Protein AF-A0A0G1KN99-F1 (afdb_monomer)

Organism: NCBI:txid1618380

Structure (mmCIF, N/CA/C/O backbone):
data_AF-A0A0G1KN99-F1
#
_entry.id   AF-A0A0G1KN99-F1
#
loop_
_atom_site.group_PDB
_atom_site.id
_atom_site.type_symbol
_atom_site.label_atom_id
_atom_site.label_alt_id
_atom_site.label_comp_id
_atom_site.label_asym_id
_atom_site.label_entity_id
_atom_site.label_seq_id
_atom_site.pdbx_PDB_ins_code
_atom_site.Cartn_x
_atom_site.Cartn_y
_atom_site.Cartn_z
_atom_site.occupancy
_atom_site.B_iso_or_equiv
_atom_site.auth_seq_id
_atom_site.auth_comp_id
_atom_site.auth_asym_id
_atom_site.auth_atom_id
_atom_site.pdbx_PDB_model_num
ATOM 1 N N . MET A 1 1 ? -9.798 -20.423 29.838 1.00 46.47 1 MET A N 1
ATOM 2 C CA . MET A 1 1 ? -10.695 -19.982 28.744 1.00 46.47 1 MET A CA 1
ATOM 3 C C . MET A 1 1 ? -9.891 -19.906 27.457 1.00 46.47 1 MET A C 1
ATOM 5 O O . MET A 1 1 ? -9.032 -19.042 27.341 1.00 46.47 1 MET A O 1
ATOM 9 N N . THR A 1 2 ? -10.110 -20.829 26.524 1.00 50.66 2 THR A N 1
ATOM 10 C CA . THR A 1 2 ? -9.525 -20.774 25.178 1.00 50.66 2 THR A CA 1
ATOM 11 C C . THR A 1 2 ? -10.121 -19.580 24.43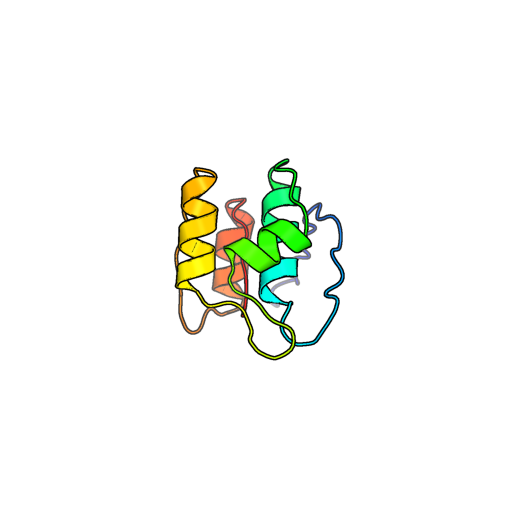2 1.00 50.66 2 THR A C 1
ATOM 13 O O . THR A 1 2 ? -11.340 -19.426 24.345 1.00 50.66 2 THR A O 1
ATOM 16 N N . LYS A 1 3 ? -9.262 -18.668 23.967 1.00 60.28 3 LYS A N 1
ATOM 17 C CA . LYS A 1 3 ? -9.670 -17.505 23.172 1.00 60.28 3 LYS A CA 1
ATOM 18 C C . LYS A 1 3 ? -10.313 -18.052 21.890 1.00 60.28 3 LYS A C 1
ATOM 20 O O . LYS A 1 3 ? -9.629 -18.714 21.123 1.00 60.28 3 LYS A O 1
ATOM 25 N N . LYS A 1 4 ? -11.620 -17.849 21.691 1.00 65.06 4 LYS A N 1
ATOM 26 C CA . LYS A 1 4 ? -12.278 -18.212 20.425 1.00 65.06 4 LYS A CA 1
ATOM 27 C C . LYS A 1 4 ? -11.648 -17.387 19.305 1.00 65.06 4 LYS A C 1
ATOM 29 O O . LYS A 1 4 ? -11.579 -16.162 19.438 1.00 65.06 4 LYS A O 1
ATOM 34 N N . ASP A 1 5 ? -11.224 -18.047 18.234 1.00 63.97 5 ASP A N 1
ATOM 35 C CA . ASP A 1 5 ? -10.709 -17.381 17.042 1.00 63.97 5 ASP A CA 1
ATOM 36 C C . ASP A 1 5 ? -11.772 -16.420 16.502 1.00 63.97 5 ASP A C 1
ATOM 38 O O . ASP A 1 5 ? -12.898 -16.810 16.180 1.00 63.97 5 ASP A O 1
ATOM 42 N N . LYS A 1 6 ? -11.443 -15.127 16.460 1.00 65.44 6 LYS A N 1
ATOM 43 C CA . LYS A 1 6 ? -12.314 -14.108 15.875 1.00 65.44 6 LYS A CA 1
ATOM 44 C C . LYS A 1 6 ? -11.969 -13.980 14.400 1.00 65.44 6 LYS A C 1
ATOM 46 O O . LYS A 1 6 ? -10.920 -13.450 14.050 1.00 65.44 6 LYS A O 1
ATOM 51 N N . ILE A 1 7 ? -12.872 -14.426 13.533 1.00 66.81 7 ILE A N 1
ATOM 52 C CA . ILE A 1 7 ? -12.747 -14.203 12.092 1.00 66.81 7 ILE A CA 1
ATOM 53 C C . ILE A 1 7 ? -13.159 -12.760 11.802 1.00 66.81 7 ILE A C 1
ATOM 55 O O . ILE A 1 7 ? -14.324 -12.392 11.953 1.00 66.81 7 ILE A O 1
ATOM 59 N N . LEU A 1 8 ? -12.198 -11.933 11.393 1.00 66.62 8 LEU A N 1
ATOM 60 C CA . LEU A 1 8 ? -12.465 -10.567 10.959 1.00 66.62 8 LEU A CA 1
ATOM 61 C C . LEU A 1 8 ? -12.668 -10.549 9.438 1.00 66.62 8 LEU A C 1
ATOM 63 O O . LEU A 1 8 ? -11.708 -10.620 8.672 1.00 66.62 8 LEU A O 1
ATOM 67 N N . LEU A 1 9 ? -13.920 -10.455 8.994 1.00 64.31 9 LEU A N 1
ATOM 68 C CA . LEU A 1 9 ? -14.239 -10.295 7.576 1.00 64.31 9 LEU A CA 1
ATOM 69 C C . LEU A 1 9 ? -14.087 -8.823 7.185 1.00 64.31 9 LEU A C 1
ATOM 71 O O . LEU A 1 9 ? -14.870 -7.973 7.603 1.00 64.31 9 LEU A O 1
ATOM 75 N N . LEU A 1 10 ? -13.073 -8.521 6.375 1.00 69.75 10 LEU A N 1
ATOM 76 C CA . LEU A 1 10 ? -12.901 -7.203 5.771 1.00 69.75 10 LEU A CA 1
ATOM 77 C C . LEU A 1 10 ? -13.384 -7.259 4.319 1.00 69.75 10 LEU A C 1
ATOM 79 O O . LEU A 1 10 ? -12.901 -8.108 3.567 1.00 69.75 10 LEU A O 1
ATOM 83 N N . PRO A 1 11 ? -14.295 -6.367 3.891 1.00 72.94 11 PRO A N 1
ATOM 84 C CA . PRO A 1 11 ? -14.736 -6.303 2.504 1.00 72.94 11 PRO A CA 1
ATOM 85 C C . PRO A 1 11 ? -13.602 -5.746 1.636 1.00 72.94 11 PRO A C 1
ATOM 87 O O . PRO A 1 11 ? -13.493 -4.543 1.399 1.00 72.94 11 PRO A O 1
ATOM 90 N N . VAL A 1 12 ? -12.717 -6.633 1.186 1.00 80.50 12 VAL A N 1
ATOM 91 C CA . VAL A 1 12 ? -11.586 -6.306 0.317 1.00 80.50 12 VAL A CA 1
ATOM 92 C C . VAL A 1 12 ? -11.794 -6.946 -1.048 1.00 80.50 12 VAL A C 1
ATOM 94 O O . VAL A 1 12 ? -12.161 -8.114 -1.152 1.00 80.50 12 VAL A O 1
ATOM 97 N N . LYS A 1 13 ? -11.554 -6.187 -2.119 1.00 82.94 13 LYS A N 1
ATOM 98 C CA . LYS A 1 13 ? -11.464 -6.778 -3.457 1.00 82.94 13 LYS A CA 1
ATOM 99 C C . LYS A 1 13 ? -10.086 -7.428 -3.593 1.00 82.94 13 LYS A C 1
ATOM 101 O O . LYS A 1 13 ? -9.097 -6.719 -3.394 1.00 82.94 13 LYS A O 1
ATOM 106 N N . PRO A 1 14 ? -9.997 -8.730 -3.908 1.00 84.06 14 PRO A N 1
ATOM 107 C CA . PRO A 1 14 ? -8.710 -9.392 -4.051 1.00 84.06 14 PRO A CA 1
ATOM 108 C C . PRO A 1 14 ? -7.922 -8.780 -5.214 1.00 84.06 14 PRO A C 1
ATOM 110 O O . PRO A 1 14 ? -8.468 -8.519 -6.287 1.00 84.06 14 PRO A O 1
ATOM 113 N N . VAL A 1 15 ? -6.627 -8.556 -4.993 1.00 90.38 15 VAL A N 1
ATOM 114 C CA . VAL A 1 15 ? -5.676 -8.098 -6.011 1.00 90.38 15 VAL A CA 1
ATOM 115 C C . VAL A 1 15 ? -4.587 -9.151 -6.142 1.00 90.38 15 VAL A C 1
ATOM 117 O O . VAL A 1 15 ? -3.930 -9.497 -5.162 1.00 90.38 15 VAL A O 1
ATOM 120 N N . VAL A 1 16 ? -4.384 -9.650 -7.359 1.00 91.00 16 VAL A N 1
ATOM 121 C CA . VAL A 1 16 ? -3.337 -10.630 -7.664 1.00 91.00 16 VAL A CA 1
ATOM 122 C C . VAL A 1 16 ? -2.071 -9.889 -8.094 1.00 91.00 16 VAL A C 1
ATOM 124 O O . VAL A 1 16 ? -2.109 -9.046 -8.993 1.00 91.00 16 VAL A O 1
ATOM 127 N N . GLN A 1 17 ? -0.943 -10.185 -7.445 1.00 91.38 17 GLN A N 1
ATOM 128 C CA . GLN A 1 17 ? 0.359 -9.665 -7.868 1.00 91.38 17 GLN A CA 1
ATOM 129 C C . GLN A 1 17 ? 0.817 -10.335 -9.169 1.00 91.38 17 GLN A C 1
ATOM 131 O O . GLN A 1 17 ? 0.580 -11.520 -9.383 1.00 91.38 17 GLN A O 1
ATOM 136 N N . VAL A 1 18 ? 1.510 -9.589 -10.029 1.00 91.31 18 VAL A N 1
ATOM 137 C CA . VAL A 1 18 ? 1.941 -10.095 -11.347 1.00 91.31 18 VAL A CA 1
ATOM 138 C C . VAL A 1 18 ? 3.274 -10.851 -11.280 1.00 91.31 18 VAL A C 1
ATOM 140 O O . VAL A 1 18 ? 3.548 -11.696 -12.123 1.00 91.31 18 VAL A O 1
ATOM 143 N N . ASN A 1 19 ? 4.129 -10.541 -10.303 1.00 92.31 19 ASN A N 1
ATOM 144 C CA . ASN A 1 19 ? 5.422 -11.198 -10.093 1.00 92.31 19 ASN A CA 1
ATOM 145 C C . ASN A 1 19 ? 5.846 -11.096 -8.618 1.00 92.31 19 ASN A C 1
ATOM 147 O O . ASN A 1 19 ? 5.184 -10.421 -7.828 1.00 92.31 19 ASN A O 1
ATOM 151 N N . GL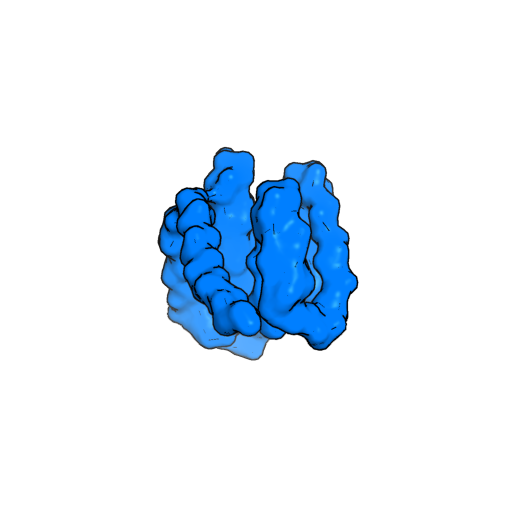Y A 1 20 ? 6.976 -11.721 -8.273 1.00 93.50 20 GLY A N 1
ATOM 152 C CA . GLY A 1 20 ? 7.501 -11.785 -6.903 1.00 93.50 20 GLY A CA 1
ATOM 153 C C . GLY A 1 20 ? 7.952 -10.455 -6.280 1.00 93.50 20 GLY A C 1
ATOM 154 O O . GLY A 1 20 ? 8.231 -10.423 -5.088 1.00 93.50 20 GLY A O 1
ATOM 155 N N . TYR A 1 21 ? 8.000 -9.356 -7.038 1.00 94.81 21 TYR A N 1
ATOM 156 C CA . TYR A 1 21 ? 8.423 -8.037 -6.548 1.00 94.81 21 TYR A CA 1
ATOM 157 C C . TYR A 1 21 ? 7.257 -7.048 -6.402 1.00 94.81 21 TYR A C 1
ATOM 159 O O . TYR A 1 21 ? 7.415 -5.983 -5.806 1.00 94.81 21 TYR A O 1
ATOM 167 N N . GLU A 1 22 ? 6.069 -7.385 -6.916 1.00 94.88 22 GLU A N 1
ATOM 168 C CA . GLU A 1 22 ? 4.893 -6.504 -6.921 1.00 94.88 22 GLU A CA 1
ATOM 169 C C . GLU A 1 22 ? 3.967 -6.691 -5.703 1.00 94.88 22 GLU A C 1
ATOM 171 O O . GLU A 1 22 ? 2.889 -6.095 -5.667 1.00 94.88 22 GLU A O 1
ATOM 176 N N . CYS A 1 23 ? 4.382 -7.432 -4.669 1.00 93.88 23 CYS A N 1
ATOM 177 C CA . CYS A 1 23 ? 3.591 -7.624 -3.445 1.00 93.88 23 CYS A CA 1
ATOM 178 C C . CYS A 1 23 ? 3.203 -6.289 -2.785 1.00 93.88 23 CYS A C 1
ATOM 180 O O . CYS A 1 23 ? 2.040 -6.070 -2.449 1.00 93.88 23 CYS A O 1
ATOM 182 N N . GLY A 1 24 ? 4.144 -5.341 -2.695 1.00 94.31 24 GLY A N 1
ATOM 183 C CA . GLY A 1 24 ? 3.888 -3.999 -2.167 1.00 94.31 24 GLY A CA 1
ATOM 184 C C . GLY A 1 24 ? 2.887 -3.203 -3.011 1.00 94.31 24 GLY A C 1
ATOM 185 O O . GLY A 1 24 ? 2.039 -2.502 -2.458 1.00 94.31 24 GLY A O 1
ATOM 186 N N . VAL A 1 25 ? 2.929 -3.359 -4.339 1.00 95.81 25 VAL A N 1
ATOM 187 C CA . VAL A 1 25 ? 1.974 -2.731 -5.268 1.00 95.81 25 VAL A CA 1
ATOM 188 C C . VAL A 1 25 ? 0.571 -3.296 -5.044 1.00 95.81 25 VAL A C 1
ATOM 190 O O . VAL A 1 25 ? -0.378 -2.525 -4.902 1.00 95.81 25 VAL A O 1
ATOM 193 N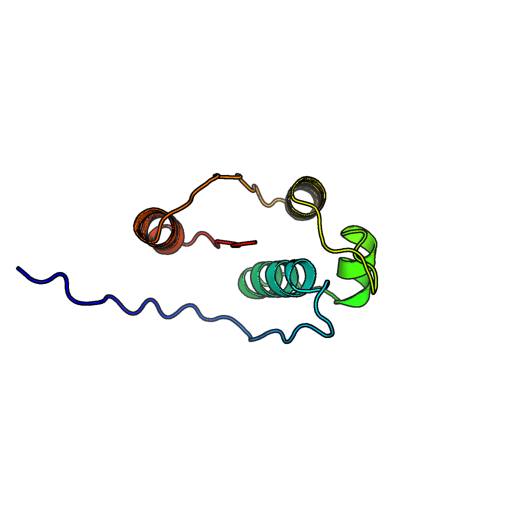 N . ALA A 1 26 ? 0.442 -4.623 -4.949 1.00 95.00 26 ALA A N 1
ATOM 194 C CA . ALA A 1 26 ? -0.833 -5.294 -4.704 1.00 95.00 26 ALA A CA 1
ATOM 195 C C . ALA A 1 26 ? -1.438 -4.912 -3.339 1.00 95.00 26 ALA A C 1
ATOM 197 O O . ALA A 1 26 ? -2.633 -4.608 -3.253 1.00 95.00 26 ALA A O 1
ATOM 198 N N . CYS A 1 27 ? -0.616 -4.837 -2.285 1.00 94.12 27 CYS A N 1
ATOM 199 C CA . CYS A 1 27 ? -1.054 -4.375 -0.967 1.00 94.12 27 CYS A CA 1
ATOM 200 C C . CYS A 1 27 ? -1.574 -2.933 -1.007 1.00 94.12 27 CYS A C 1
ATOM 202 O O . CYS A 1 27 ? -2.666 -2.657 -0.511 1.00 94.12 27 CYS A O 1
ATOM 204 N N . VAL A 1 28 ? -0.829 -2.012 -1.628 1.00 94.81 28 VAL A N 1
ATOM 205 C CA . VAL A 1 28 ? -1.257 -0.611 -1.769 1.00 94.81 28 VAL A CA 1
ATOM 206 C C . VAL A 1 28 ? -2.555 -0.514 -2.566 1.00 94.81 28 VAL A C 1
ATOM 208 O O . VAL A 1 28 ? -3.472 0.181 -2.137 1.00 94.81 28 VAL A O 1
ATOM 211 N N . GLN A 1 29 ? -2.664 -1.230 -3.685 1.00 95.31 29 GLN A N 1
ATOM 212 C CA . GLN A 1 29 ? -3.865 -1.227 -4.519 1.00 95.31 29 GLN A CA 1
ATOM 213 C C . GLN A 1 29 ? -5.097 -1.712 -3.742 1.00 95.31 29 GLN A C 1
ATOM 215 O O . GLN A 1 29 ? -6.160 -1.100 -3.829 1.00 95.31 29 GLN A O 1
ATOM 220 N N . THR A 1 30 ? -4.938 -2.758 -2.928 1.00 93.50 30 THR A N 1
ATOM 221 C CA . THR A 1 30 ? -6.000 -3.276 -2.053 1.00 93.50 30 THR A CA 1
ATOM 222 C C . THR A 1 30 ? -6.415 -2.233 -1.012 1.00 93.50 30 THR A C 1
ATOM 224 O O . THR A 1 30 ? -7.602 -1.955 -0.842 1.00 93.50 30 THR A O 1
ATOM 227 N N . ILE A 1 31 ? -5.449 -1.590 -0.347 1.00 92.56 31 ILE A N 1
ATOM 228 C CA . ILE A 1 31 ? -5.720 -0.566 0.675 1.00 92.56 31 ILE A CA 1
ATOM 229 C C . ILE A 1 31 ? -6.420 0.652 0.064 1.00 92.56 31 ILE A C 1
ATOM 231 O O . ILE A 1 31 ? -7.416 1.116 0.609 1.00 92.56 31 ILE A O 1
ATOM 235 N N . LEU A 1 32 ? -5.961 1.148 -1.084 1.00 92.75 32 LEU A N 1
ATOM 236 C CA . LEU A 1 32 ? -6.631 2.254 -1.771 1.00 92.75 32 LEU A CA 1
ATOM 237 C C . LEU A 1 32 ? -8.055 1.857 -2.191 1.00 92.75 32 LEU A C 1
ATOM 239 O O . LEU A 1 32 ? -9.001 2.598 -1.924 1.00 92.75 32 LEU A O 1
ATOM 243 N N . GLY A 1 33 ? -8.229 0.653 -2.744 1.00 91.81 33 GLY A N 1
ATOM 244 C CA . GLY A 1 33 ? -9.532 0.128 -3.151 1.00 91.81 33 GLY A CA 1
ATOM 245 C C . GLY A 1 33 ? -10.537 0.022 -2.001 1.00 91.81 33 GLY A C 1
ATOM 246 O O . GLY A 1 33 ? -11.687 0.423 -2.163 1.00 91.81 33 GLY A O 1
ATOM 247 N N . THR A 1 34 ? -10.106 -0.433 -0.819 1.00 89.56 34 THR A N 1
ATOM 248 C CA . THR A 1 34 ? -10.964 -0.492 0.388 1.00 89.56 34 THR A CA 1
ATOM 249 C C . THR A 1 34 ? -11.380 0.883 0.906 1.00 89.56 34 THR A C 1
ATOM 251 O O . THR A 1 34 ? -12.363 0.998 1.630 1.00 89.56 34 THR A O 1
ATOM 254 N N . ARG A 1 35 ? -10.665 1.942 0.512 1.00 88.19 35 ARG A N 1
ATOM 255 C CA . ARG A 1 35 ? -10.994 3.342 0.815 1.00 88.19 35 ARG A CA 1
ATOM 256 C C . ARG A 1 35 ? -11.739 4.045 -0.321 1.00 88.19 35 ARG A C 1
ATOM 258 O O . ARG A 1 35 ? -11.878 5.261 -0.282 1.00 88.19 35 ARG A O 1
ATOM 265 N N . GLY A 1 36 ? -12.185 3.310 -1.343 1.00 90.31 36 GLY A N 1
ATOM 266 C CA . GLY A 1 36 ? -12.868 3.875 -2.511 1.00 90.31 36 GLY A CA 1
ATOM 267 C C . GLY A 1 36 ? -11.948 4.641 -3.469 1.00 90.31 36 GLY A C 1
ATOM 268 O O . GLY A 1 36 ? -12.425 5.245 -4.429 1.00 90.31 36 GLY A O 1
ATOM 269 N N . LEU A 1 37 ? -10.629 4.605 -3.253 1.00 91.75 37 LEU A N 1
ATOM 270 C CA . LEU A 1 37 ? -9.652 5.278 -4.100 1.00 91.75 37 LEU A CA 1
ATOM 271 C C . LEU A 1 37 ? -9.281 4.375 -5.276 1.00 9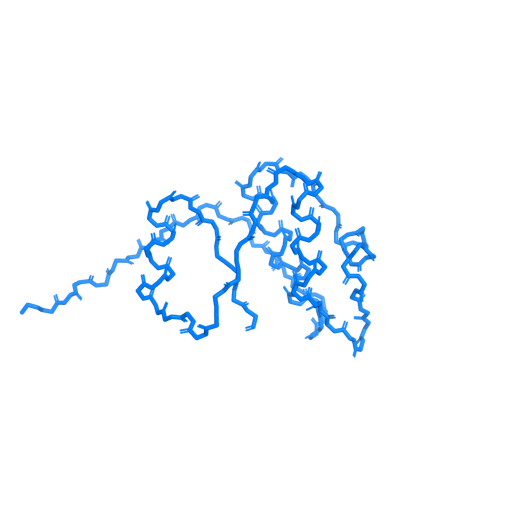1.75 37 LEU A C 1
ATOM 273 O O . LEU A 1 37 ? -8.623 3.340 -5.128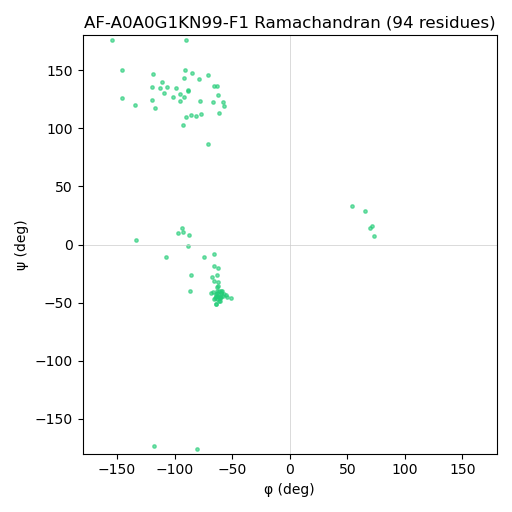 1.00 91.75 37 LEU A O 1
ATOM 277 N N . LYS A 1 38 ? -9.699 4.785 -6.475 1.00 90.31 38 LYS A N 1
ATOM 278 C CA . LYS A 1 38 ? -9.324 4.105 -7.716 1.00 90.31 38 LYS A CA 1
ATOM 279 C C . LYS A 1 38 ? -7.820 4.241 -7.938 1.00 90.31 38 LYS A C 1
ATOM 281 O O . LYS A 1 38 ? -7.245 5.313 -7.778 1.00 90.31 38 LYS A O 1
ATOM 286 N N . SER A 1 39 ? -7.187 3.147 -8.335 1.00 92.19 39 SER A N 1
ATOM 287 C CA . SER A 1 39 ? -5.764 3.121 -8.653 1.00 92.19 39 SER A CA 1
ATOM 288 C C . SER A 1 39 ? -5.486 2.143 -9.790 1.00 92.19 39 SER A C 1
ATOM 290 O O . SER A 1 39 ? -6.207 1.164 -9.982 1.00 92.19 39 SER A O 1
ATOM 292 N N . ASN A 1 40 ? -4.447 2.437 -10.572 1.00 93.81 40 ASN A N 1
ATOM 293 C CA . ASN A 1 40 ? -3.976 1.597 -11.668 1.00 93.81 40 ASN A CA 1
ATOM 294 C C . ASN A 1 40 ? -2.636 0.968 -11.271 1.00 93.81 40 ASN A C 1
ATOM 296 O O . ASN A 1 40 ? -1.718 1.681 -10.866 1.00 93.81 40 ASN A O 1
ATOM 300 N N . ARG A 1 41 ? -2.506 -0.354 -11.433 1.00 94.38 41 ARG A N 1
ATOM 301 C CA . ARG A 1 41 ? -1.288 -1.111 -11.110 1.00 94.38 41 ARG A CA 1
ATOM 302 C C . ARG A 1 41 ? -0.023 -0.519 -11.739 1.00 94.38 41 ARG A C 1
ATOM 304 O O . ARG A 1 41 ? 0.978 -0.387 -11.046 1.00 94.38 41 ARG A O 1
ATOM 311 N N . LEU A 1 42 ? -0.043 -0.160 -13.025 1.00 95.12 42 LEU A N 1
ATOM 312 C CA . LEU A 1 42 ? 1.129 0.386 -13.725 1.00 95.12 42 LEU A CA 1
ATOM 313 C C . LEU A 1 42 ? 1.530 1.756 -13.171 1.00 95.12 42 LEU A C 1
ATOM 315 O O . LEU A 1 42 ? 2.716 2.014 -12.961 1.00 95.12 42 LEU A O 1
ATOM 319 N N . SER A 1 43 ? 0.548 2.607 -12.870 1.00 95.50 43 SER A N 1
ATOM 320 C CA . SER A 1 43 ? 0.785 3.905 -12.235 1.00 95.50 43 SER A CA 1
ATOM 321 C C . SER A 1 43 ? 1.353 3.736 -10.826 1.00 95.50 43 SER A C 1
ATOM 323 O O . SER A 1 43 ? 2.354 4.364 -10.494 1.00 95.50 43 SER A O 1
ATOM 325 N N . LEU A 1 44 ? 0.774 2.838 -10.021 1.00 96.19 44 LEU A N 1
ATOM 326 C CA . LEU A 1 44 ? 1.273 2.518 -8.682 1.00 96.19 44 LEU A CA 1
ATOM 327 C C . LEU A 1 44 ? 2.697 1.971 -8.733 1.00 96.19 44 LEU A C 1
ATOM 329 O O . LEU A 1 44 ? 3.552 2.437 -7.990 1.00 96.19 44 LEU A O 1
ATOM 333 N N . LYS A 1 45 ? 2.969 1.035 -9.643 1.00 96.19 45 LYS A N 1
ATOM 334 C CA . LYS A 1 45 ? 4.299 0.467 -9.867 1.00 96.19 45 LYS A CA 1
ATOM 335 C C . LYS A 1 45 ? 5.336 1.557 -10.150 1.00 96.19 45 LYS A C 1
ATOM 337 O O . LYS A 1 45 ? 6.405 1.540 -9.541 1.00 96.19 45 LYS A O 1
ATOM 342 N N . LYS A 1 46 ? 4.998 2.527 -11.011 1.00 96.25 46 LYS A N 1
ATOM 343 C CA . LYS A 1 46 ? 5.852 3.685 -11.312 1.00 96.25 46 LYS A CA 1
ATOM 344 C C . LYS A 1 46 ? 6.066 4.562 -10.074 1.00 96.25 46 LYS A C 1
ATOM 346 O O . LYS A 1 46 ? 7.210 4.814 -9.717 1.00 96.25 46 LYS A O 1
ATOM 351 N N . SER A 1 47 ? 5.001 4.957 -9.375 1.00 95.94 47 SER A N 1
ATOM 352 C CA . SER A 1 47 ? 5.088 5.800 -8.169 1.00 95.94 47 SER A CA 1
ATOM 353 C C . SER A 1 47 ? 5.851 5.138 -7.016 1.00 95.94 47 SER A C 1
ATOM 355 O O . SER A 1 47 ? 6.531 5.806 -6.239 1.00 95.94 47 SER A O 1
ATOM 357 N N . LEU A 1 48 ? 5.761 3.813 -6.912 1.00 96.25 48 LEU A N 1
ATOM 358 C CA . LEU A 1 48 ? 6.424 3.000 -5.895 1.00 96.25 48 LEU A CA 1
ATOM 359 C C . LEU A 1 48 ? 7.837 2.556 -6.296 1.00 96.25 48 LEU A C 1
ATOM 361 O O . LEU A 1 48 ? 8.498 1.890 -5.500 1.00 96.25 48 LEU A O 1
ATOM 365 N N . HIS A 1 49 ? 8.298 2.917 -7.500 1.00 96.31 49 HIS A N 1
ATOM 366 C CA . HIS A 1 49 ? 9.605 2.542 -8.055 1.00 96.31 49 HIS A CA 1
ATOM 367 C C . HIS A 1 49 ? 9.841 1.021 -8.042 1.00 96.31 49 HIS A C 1
ATOM 369 O O . HIS A 1 49 ? 10.955 0.543 -7.846 1.00 96.31 49 HIS A O 1
ATOM 375 N N . THR A 1 50 ? 8.772 0.247 -8.225 1.00 95.88 50 THR A N 1
ATOM 376 C CA . THR A 1 50 ? 8.836 -1.218 -8.234 1.00 95.88 50 THR A CA 1
ATOM 377 C C . THR A 1 50 ? 9.132 -1.702 -9.649 1.00 95.88 50 THR A C 1
ATOM 379 O O . THR A 1 50 ? 8.503 -1.260 -10.613 1.00 95.88 50 THR A O 1
ATOM 382 N N . THR A 1 51 ? 10.085 -2.615 -9.803 1.00 94.62 51 THR A N 1
ATOM 383 C CA . THR A 1 51 ? 10.516 -3.132 -11.111 1.00 94.62 51 THR A CA 1
ATOM 384 C C . THR A 1 51 ? 10.259 -4.637 -11.209 1.00 94.62 51 THR A C 1
ATOM 386 O O . THR A 1 51 ? 9.585 -5.218 -10.365 1.00 94.62 51 THR A O 1
ATOM 389 N N . LYS A 1 52 ? 10.725 -5.281 -12.287 1.00 92.81 52 LYS A N 1
ATOM 390 C CA . LYS A 1 52 ? 10.644 -6.745 -12.437 1.00 92.81 52 LYS A CA 1
ATOM 391 C C . LYS A 1 52 ? 11.651 -7.499 -11.555 1.00 92.81 52 LYS A C 1
ATOM 393 O O . LYS A 1 52 ? 11.556 -8.715 -11.479 1.00 92.81 52 LYS A O 1
ATOM 398 N N . SER A 1 53 ? 12.601 -6.793 -10.945 1.00 94.81 53 SER A N 1
ATOM 399 C CA . SER A 1 53 ? 13.701 -7.353 -10.149 1.00 94.81 53 SER A CA 1
ATOM 400 C C . SER A 1 53 ? 13.905 -6.631 -8.811 1.00 94.81 53 SER A C 1
ATOM 402 O O . SER A 1 53 ? 14.853 -6.925 -8.089 1.00 94.81 53 SER A O 1
ATOM 404 N N . TYR A 1 54 ? 13.042 -5.666 -8.476 1.00 94.81 54 TYR A N 1
ATOM 405 C CA . TYR A 1 54 ? 13.174 -4.840 -7.280 1.00 94.81 54 TYR A CA 1
ATOM 406 C C . TYR A 1 54 ? 11.810 -4.483 -6.691 1.00 94.81 54 TYR A C 1
ATOM 408 O O . TYR A 1 54 ? 10.941 -3.952 -7.389 1.00 94.81 54 TYR A O 1
ATOM 416 N N . GLY A 1 55 ? 11.637 -4.789 -5.404 1.00 94.00 55 GLY A N 1
ATOM 417 C CA . GLY A 1 55 ? 10.390 -4.595 -4.671 1.00 94.00 55 GLY A CA 1
ATOM 418 C C . GLY A 1 55 ? 10.165 -3.163 -4.185 1.00 94.00 55 GLY A C 1
ATOM 419 O O . GLY A 1 55 ? 10.934 -2.241 -4.449 1.00 94.00 55 GLY A O 1
ATOM 420 N N . THR A 1 56 ? 9.081 -2.969 -3.437 1.00 93.44 56 THR A N 1
ATOM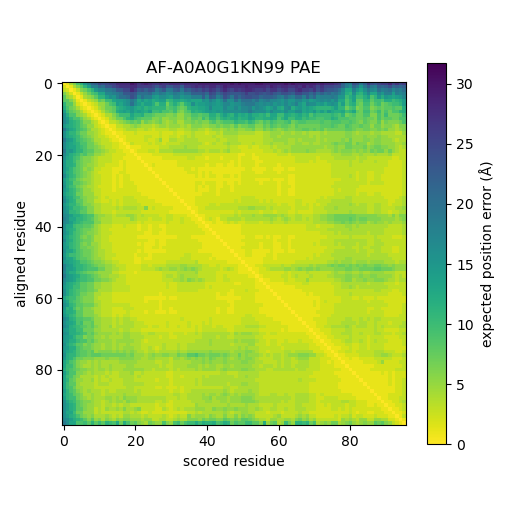 421 C CA . THR A 1 56 ? 8.703 -1.651 -2.917 1.00 93.44 56 THR A CA 1
ATOM 422 C C . THR A 1 56 ? 9.347 -1.332 -1.559 1.00 93.44 56 THR A C 1
ATOM 424 O O . THR A 1 56 ? 9.249 -2.103 -0.601 1.00 93.44 56 THR A O 1
ATOM 427 N N . LEU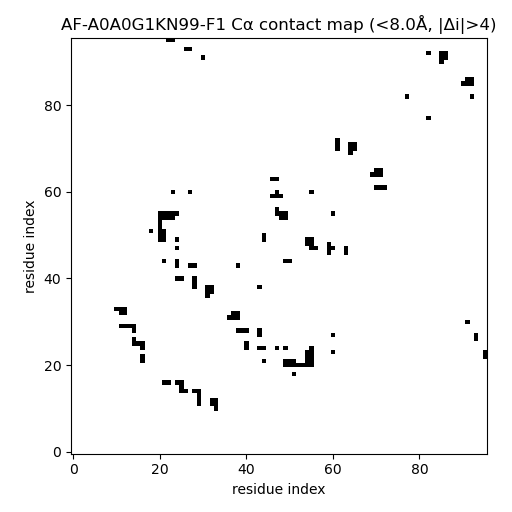 A 1 57 ? 9.906 -0.124 -1.427 1.00 93.94 57 LEU A N 1
ATOM 428 C CA . LEU A 1 57 ? 10.442 0.397 -0.163 1.00 93.94 57 LEU A CA 1
ATOM 429 C C . LEU A 1 57 ? 9.374 1.060 0.724 1.00 93.94 57 LEU A C 1
ATOM 431 O O . LEU A 1 57 ? 8.463 1.734 0.238 1.00 93.94 57 LEU A O 1
ATOM 435 N N . SER A 1 58 ? 9.544 0.964 2.050 1.00 93.12 58 SER A N 1
ATOM 436 C CA . SER A 1 58 ? 8.570 1.461 3.039 1.00 93.12 58 SER A CA 1
ATOM 437 C C . SER A 1 58 ? 8.277 2.946 2.889 1.00 93.12 58 SER A C 1
ATOM 439 O O . SER A 1 58 ? 7.127 3.377 2.944 1.00 93.12 58 SER A O 1
ATOM 441 N N . HIS A 1 59 ? 9.321 3.751 2.691 1.00 94.12 59 HIS A N 1
ATOM 442 C CA . HIS A 1 59 ? 9.183 5.198 2.577 1.00 94.12 59 HIS A CA 1
ATOM 443 C C . HIS A 1 59 ? 8.393 5.608 1.324 1.00 94.12 59 HIS A C 1
ATOM 445 O O . HIS A 1 59 ? 7.652 6.585 1.378 1.00 94.12 59 HIS A O 1
ATOM 451 N N . ARG A 1 60 ? 8.471 4.841 0.225 1.00 95.75 60 ARG A N 1
ATOM 452 C CA . ARG A 1 60 ? 7.696 5.104 -1.000 1.00 95.75 60 ARG A CA 1
ATOM 453 C C . ARG A 1 60 ? 6.207 4.874 -0.779 1.00 95.75 60 ARG A C 1
ATOM 455 O O . ARG A 1 60 ? 5.405 5.710 -1.179 1.00 95.75 60 ARG A O 1
ATOM 462 N N . ILE A 1 61 ? 5.851 3.806 -0.065 1.00 95.69 61 ILE A N 1
ATOM 463 C CA . ILE A 1 61 ? 4.461 3.527 0.329 1.00 95.69 61 ILE A CA 1
ATOM 464 C C . ILE A 1 61 ? 3.923 4.652 1.220 1.00 95.69 61 ILE A C 1
ATOM 466 O O . ILE A 1 61 ? 2.849 5.188 0.957 1.00 95.69 61 ILE A O 1
ATOM 470 N N . LYS A 1 62 ? 4.688 5.055 2.245 1.00 95.31 62 LYS A N 1
ATOM 471 C CA . LYS A 1 62 ? 4.299 6.145 3.156 1.00 95.31 62 LYS A CA 1
ATOM 472 C C . LYS A 1 62 ? 4.086 7.465 2.409 1.00 95.31 62 LYS A C 1
ATOM 474 O O . LYS A 1 62 ? 3.079 8.132 2.636 1.00 95.31 62 LYS A O 1
ATOM 479 N N . ASN A 1 63 ? 4.995 7.816 1.501 1.00 95.56 63 ASN A N 1
ATOM 480 C CA . ASN A 1 63 ? 4.882 9.030 0.694 1.00 95.56 63 ASN A CA 1
ATOM 481 C C . ASN A 1 63 ? 3.662 8.981 -0.229 1.00 95.56 63 ASN A C 1
ATOM 483 O O . ASN A 1 63 ? 2.914 9.951 -0.289 1.00 95.56 63 ASN A O 1
ATOM 487 N N . LEU A 1 64 ? 3.420 7.846 -0.889 1.00 95.75 64 LEU A N 1
ATOM 488 C CA . LEU A 1 64 ? 2.247 7.671 -1.740 1.00 95.75 64 LEU A CA 1
ATOM 489 C C . LEU A 1 64 ? 0.945 7.824 -0.945 1.00 95.75 64 LEU A C 1
ATOM 491 O O . LEU A 1 64 ? 0.050 8.546 -1.368 1.00 95.75 64 LEU A O 1
ATOM 495 N N . PHE A 1 65 ? 0.842 7.205 0.231 1.00 95.50 65 PHE A N 1
ATOM 496 C CA . PHE A 1 65 ? -0.330 7.374 1.090 1.00 95.50 65 PHE A CA 1
ATOM 497 C C . PHE A 1 65 ? -0.526 8.825 1.531 1.00 95.50 65 PHE A C 1
ATOM 499 O O . PHE A 1 65 ? -1.654 9.315 1.481 1.00 95.50 65 PHE A O 1
ATOM 506 N N . LYS A 1 66 ? 0.555 9.545 1.855 1.00 95.31 66 LYS A N 1
ATOM 507 C CA . LYS A 1 66 ? 0.488 10.974 2.187 1.00 95.31 66 LYS A CA 1
ATOM 508 C C . LYS A 1 66 ? -0.110 11.805 1.043 1.00 95.31 66 LYS A C 1
ATOM 510 O O . LYS A 1 66 ? -0.920 12.684 1.318 1.00 95.31 66 LYS A O 1
ATOM 515 N N . LEU A 1 67 ? 0.228 11.501 -0.215 1.00 93.69 67 LEU A N 1
ATOM 516 C CA . LEU A 1 67 ? -0.353 12.171 -1.393 1.00 93.69 67 LEU A CA 1
ATOM 517 C C . LEU A 1 67 ? -1.866 11.940 -1.528 1.00 93.69 67 LEU A C 1
ATOM 519 O O . LEU A 1 67 ? -2.565 12.778 -2.084 1.00 93.69 67 LEU A O 1
ATOM 523 N N . HIS A 1 68 ? -2.378 10.837 -0.984 1.00 92.56 68 HIS A N 1
ATOM 524 C CA . HIS A 1 68 ? -3.808 10.527 -0.928 1.00 92.56 68 HIS A CA 1
ATOM 525 C C . HIS A 1 68 ? -4.479 10.977 0.384 1.00 92.56 68 HIS A C 1
ATOM 527 O O . HIS A 1 68 ? -5.578 10.525 0.696 1.00 92.56 68 HIS A O 1
ATOM 533 N N . GLY A 1 69 ? -3.822 11.823 1.187 1.00 94.12 69 GLY A N 1
ATOM 534 C CA . GLY A 1 69 ? -4.353 12.280 2.477 1.00 94.12 69 GLY A CA 1
ATOM 535 C C . GLY A 1 69 ? -4.393 11.192 3.558 1.00 94.12 69 GLY A C 1
ATOM 536 O O . GLY A 1 69 ? -5.040 11.358 4.589 1.00 94.12 69 GLY A O 1
ATOM 537 N N . LEU A 1 70 ? -3.702 1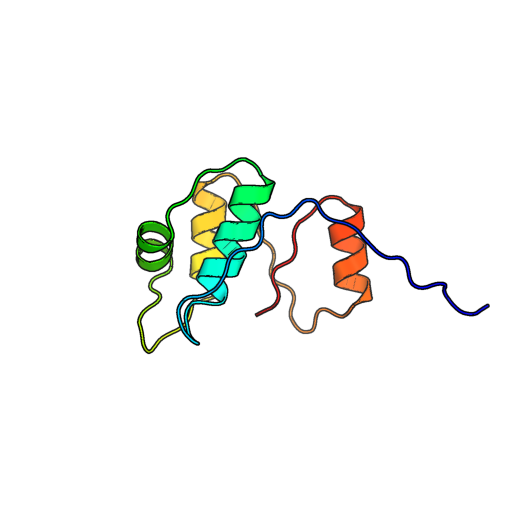0.069 3.347 1.00 93.00 70 LEU A N 1
ATOM 538 C CA . LEU A 1 70 ? -3.659 8.946 4.277 1.00 93.00 70 LEU A CA 1
ATOM 539 C C . LEU A 1 70 ? -2.388 9.001 5.130 1.00 93.00 70 LEU A C 1
ATOM 541 O O . LEU A 1 70 ? -1.275 9.183 4.635 1.00 93.00 70 LEU A O 1
ATOM 545 N N . LYS A 1 71 ? -2.543 8.777 6.437 1.00 93.50 71 LYS A N 1
ATOM 546 C CA . LYS A 1 71 ? -1.420 8.676 7.374 1.00 93.50 71 LYS A CA 1
ATOM 547 C C . LYS A 1 71 ? -1.034 7.215 7.576 1.00 93.50 71 LYS A C 1
ATOM 549 O O . LYS A 1 71 ? -1.850 6.417 8.028 1.00 93.50 71 LYS A O 1
ATOM 554 N N . ALA A 1 72 ? 0.225 6.888 7.305 1.00 93.19 72 ALA A N 1
ATOM 555 C CA . ALA A 1 72 ? 0.794 5.568 7.553 1.00 93.19 72 ALA A CA 1
ATOM 556 C C . ALA A 1 72 ? 1.828 5.618 8.685 1.00 93.19 72 ALA A C 1
ATOM 558 O O . ALA A 1 72 ? 2.619 6.559 8.776 1.00 93.19 72 ALA A O 1
ATOM 559 N N . LYS A 1 73 ? 1.822 4.593 9.542 1.00 92.19 73 LYS A N 1
ATOM 560 C CA . LYS A 1 73 ? 2.826 4.362 10.588 1.00 92.19 73 LYS A CA 1
ATOM 561 C C . LYS A 1 73 ? 3.513 3.027 10.322 1.00 92.19 73 LYS A C 1
ATOM 563 O O . LYS A 1 73 ? 2.887 2.107 9.809 1.00 92.19 73 LYS A O 1
ATOM 568 N N . GLU A 1 74 ? 4.791 2.941 10.660 1.00 92.31 74 GLU A N 1
ATOM 569 C CA . GLU A 1 74 ? 5.585 1.719 10.527 1.00 92.31 74 GLU A CA 1
ATOM 570 C C . GLU A 1 74 ? 5.826 1.136 11.920 1.00 92.31 74 GLU A C 1
ATOM 572 O O . GLU A 1 74 ? 6.111 1.882 12.858 1.00 92.31 74 GLU A O 1
ATOM 577 N N . LYS A 1 75 ? 5.670 -0.183 12.055 1.00 92.50 75 LYS A N 1
ATOM 578 C CA . LYS A 1 75 ? 5.949 -0.930 13.283 1.00 92.50 75 LYS A CA 1
ATOM 579 C C . LYS A 1 75 ? 6.743 -2.178 12.916 1.00 92.50 75 LYS A C 1
ATOM 581 O O . LYS A 1 75 ? 6.261 -3.006 12.147 1.00 92.50 75 LYS A O 1
ATOM 586 N N . PHE A 1 76 ? 7.946 -2.301 13.464 1.00 91.94 76 PHE A N 1
ATOM 587 C CA . PHE A 1 76 ? 8.771 -3.497 13.315 1.00 91.94 76 PHE A CA 1
ATOM 588 C C . PHE A 1 76 ? 8.285 -4.595 14.264 1.00 91.94 76 PHE A C 1
ATOM 590 O O . PHE A 1 76 ? 7.860 -4.299 15.380 1.00 91.94 76 PHE A O 1
ATOM 597 N N . GLY A 1 77 ? 8.320 -5.852 13.810 1.00 91.12 77 GLY A N 1
ATOM 598 C CA . GLY A 1 77 ? 7.941 -7.006 14.634 1.00 91.12 77 GLY A CA 1
ATOM 599 C C . GLY A 1 77 ? 6.465 -7.043 15.045 1.00 91.12 77 GLY A C 1
ATOM 600 O O . GLY A 1 77 ? 6.152 -7.561 16.112 1.00 91.12 77 GLY A O 1
ATOM 601 N N . ALA A 1 78 ? 5.560 -6.477 14.237 1.00 89.81 78 ALA A N 1
ATOM 602 C CA . ALA A 1 78 ? 4.129 -6.494 14.535 1.00 89.81 78 ALA A CA 1
ATOM 603 C C . ALA A 1 78 ? 3.612 -7.937 14.678 1.00 89.81 78 ALA A C 1
ATOM 605 O O . ALA A 1 78 ? 3.738 -8.749 13.755 1.00 89.81 78 ALA A O 1
ATOM 606 N N . ASN A 1 79 ? 3.029 -8.243 15.837 1.00 93.06 79 ASN A N 1
ATOM 607 C CA . ASN A 1 79 ? 2.439 -9.550 16.118 1.00 93.06 79 ASN A CA 1
ATOM 608 C C . ASN A 1 79 ? 0.953 -9.586 15.717 1.00 93.06 79 ASN A C 1
ATOM 610 O O . ASN A 1 79 ? 0.381 -8.580 15.296 1.00 93.06 79 ASN A O 1
ATOM 614 N N . LEU A 1 80 ? 0.307 -10.748 15.839 1.00 88.94 80 LEU A N 1
ATOM 615 C CA . LEU A 1 80 ? -1.107 -10.889 15.478 1.00 88.94 80 LEU A CA 1
ATOM 616 C C . LEU A 1 80 ? -2.018 -9.948 16.287 1.00 88.94 80 LEU A C 1
ATOM 618 O O . LEU A 1 80 ? -2.905 -9.320 15.715 1.00 88.94 80 LEU A O 1
ATOM 622 N N . GLY A 1 81 ? -1.752 -9.784 17.586 1.00 90.19 81 GLY A N 1
ATOM 623 C CA . GLY A 1 81 ? -2.522 -8.889 18.453 1.00 90.19 81 GLY A CA 1
ATOM 624 C C . GLY A 1 81 ? -2.441 -7.422 18.024 1.00 90.19 81 GLY A C 1
ATOM 625 O O . GLY A 1 81 ? -3.439 -6.708 18.090 1.00 90.19 81 GLY A O 1
ATOM 626 N N . ASP A 1 82 ? -1.291 -6.977 17.513 1.00 91.31 82 ASP A N 1
ATOM 627 C CA . ASP A 1 82 ? -1.133 -5.636 16.941 1.00 91.31 82 ASP A CA 1
ATOM 628 C C . ASP A 1 82 ? -1.998 -5.438 15.696 1.00 91.31 82 ASP A C 1
ATOM 630 O O . ASP A 1 82 ? -2.624 -4.390 15.523 1.00 91.31 82 ASP A O 1
ATOM 634 N N . ILE A 1 83 ? -2.031 -6.451 14.826 1.00 89.56 83 ILE A N 1
ATOM 635 C CA . ILE A 1 83 ? -2.816 -6.426 13.593 1.00 89.56 83 ILE A CA 1
ATOM 636 C C . ILE A 1 83 ? -4.303 -6.354 13.952 1.00 89.56 83 ILE A C 1
ATOM 638 O O . ILE A 1 83 ? -4.996 -5.446 13.496 1.00 89.56 83 ILE A O 1
ATOM 642 N N . GLU A 1 84 ? -4.783 -7.236 14.829 1.00 89.31 84 GLU A N 1
ATOM 643 C CA . GLU A 1 84 ? -6.169 -7.239 15.314 1.00 89.31 84 GLU A CA 1
ATOM 644 C C . GLU A 1 84 ? -6.562 -5.905 15.969 1.00 89.31 84 GLU A C 1
ATOM 646 O O . GLU A 1 84 ? -7.647 -5.372 15.718 1.00 89.31 84 GLU A O 1
ATOM 651 N N . ALA A 1 85 ? -5.671 -5.324 16.778 1.00 90.19 85 ALA A N 1
ATOM 652 C CA . ALA A 1 85 ? -5.907 -4.056 17.464 1.00 90.19 85 ALA A CA 1
ATOM 653 C C . ALA A 1 85 ? -5.994 -2.850 16.515 1.00 90.19 85 ALA A C 1
ATOM 655 O O . ALA A 1 85 ? -6.626 -1.851 16.859 1.00 90.19 85 ALA A O 1
ATOM 656 N N . GLU A 1 86 ? -5.343 -2.885 15.352 1.00 91.00 86 GLU A N 1
ATOM 657 C CA . GLU A 1 86 ? -5.474 -1.825 14.347 1.00 91.00 86 GLU A CA 1
ATOM 658 C C . GLU A 1 86 ? -6.671 -2.070 13.424 1.00 91.00 86 GLU A C 1
ATOM 660 O O . GLU A 1 86 ? -7.423 -1.134 13.140 1.00 91.00 86 GLU A O 1
ATOM 665 N N . LEU A 1 87 ? -6.914 -3.321 13.028 1.00 88.38 87 LEU A N 1
ATOM 666 C CA . LEU A 1 87 ? -8.073 -3.675 12.212 1.00 88.38 87 LEU A CA 1
ATOM 667 C C . LEU A 1 87 ? -9.400 -3.404 12.944 1.00 88.38 87 LEU A C 1
ATOM 669 O O . LEU A 1 87 ? -10.323 -2.859 12.345 1.00 88.38 87 LEU A O 1
ATOM 673 N N . SER A 1 88 ? -9.484 -3.691 14.249 1.00 86.75 88 SER A N 1
ATOM 674 C CA . SER A 1 88 ? -10.660 -3.377 15.088 1.00 86.75 88 SER A CA 1
ATOM 675 C C . SER A 1 88 ? -10.957 -1.877 15.204 1.00 86.75 88 SER A C 1
ATOM 677 O O . SER A 1 88 ? -12.093 -1.497 15.473 1.00 86.75 88 SER A O 1
ATOM 679 N N . LYS A 1 89 ? -9.971 -1.011 14.934 1.00 88.56 89 LYS A N 1
ATOM 680 C CA . LYS A 1 89 ? -10.145 0.449 14.829 1.00 88.56 89 LYS A CA 1
ATOM 681 C C . LYS A 1 89 ? -10.540 0.902 13.415 1.00 88.56 89 LYS A C 1
ATOM 683 O O . LYS A 1 89 ? -10.477 2.095 13.121 1.00 88.56 89 LYS A O 1
ATOM 688 N N . GLY A 1 90 ? -10.846 -0.026 12.505 1.00 86.12 90 GLY A N 1
ATOM 689 C CA . GLY A 1 90 ? -11.135 0.258 11.094 1.00 86.12 90 GLY A CA 1
ATOM 690 C C . GLY A 1 90 ? -9.908 0.685 10.276 1.00 86.12 90 GLY A C 1
ATOM 691 O O . GLY A 1 90 ? -10.038 1.267 9.193 1.00 86.12 90 GLY A O 1
ATOM 692 N N . ARG A 1 91 ? -8.690 0.449 10.780 1.00 88.94 91 ARG A N 1
ATOM 693 C CA . ARG A 1 91 ? -7.451 0.783 10.064 1.00 88.94 91 ARG A CA 1
ATOM 694 C C . ARG A 1 91 ? -6.995 -0.401 9.227 1.00 88.94 91 ARG A C 1
ATOM 696 O O . ARG A 1 91 ? -7.232 -1.546 9.578 1.00 88.94 91 ARG A O 1
ATOM 703 N N . SER A 1 92 ? -6.327 -0.118 8.116 1.00 89.56 92 SER A N 1
ATOM 704 C CA . SER A 1 92 ? -5.752 -1.149 7.251 1.00 89.56 92 SER A CA 1
ATOM 705 C C . SER A 1 92 ? -4.307 -1.423 7.654 1.00 89.56 92 SER A C 1
ATOM 707 O O . SER A 1 92 ? -3.575 -0.495 8.004 1.00 89.56 92 SER A O 1
ATOM 709 N N . VAL A 1 93 ? -3.886 -2.684 7.565 1.00 89.56 93 VAL A N 1
ATOM 710 C CA . VAL A 1 93 ? -2.522 -3.113 7.892 1.00 89.56 93 VAL A CA 1
ATOM 711 C C . VAL A 1 93 ? -1.876 -3.737 6.658 1.00 89.56 93 VAL A C 1
ATOM 713 O O . VAL A 1 93 ? -2.498 -4.527 5.955 1.00 89.56 93 VAL A O 1
ATOM 716 N N . CYS A 1 94 ? -0.620 -3.374 6.393 1.00 86.38 94 CYS A N 1
ATOM 717 C CA . CYS A 1 94 ? 0.207 -3.958 5.341 1.00 86.38 94 CYS A CA 1
ATOM 718 C C . CYS A 1 94 ? 1.403 -4.647 5.997 1.00 86.38 94 CYS A C 1
ATOM 720 O O . CYS A 1 94 ? 2.225 -3.970 6.617 1.00 86.38 94 CYS A O 1
ATOM 722 N N . LYS A 1 95 ? 1.519 -5.968 5.838 1.00 83.81 95 LYS A N 1
ATOM 723 C CA . LYS A 1 95 ? 2.712 -6.729 6.226 1.00 83.81 95 LYS A CA 1
ATOM 724 C C . LYS A 1 95 ? 3.599 -6.888 4.991 1.00 83.81 95 LYS A C 1
ATOM 726 O O . LYS A 1 95 ? 3.089 -7.240 3.931 1.00 83.81 95 LYS A O 1
ATOM 731 N N . ARG A 1 96 ? 4.882 -6.562 5.118 1.00 69.75 96 ARG A N 1
ATOM 732 C CA . ARG A 1 96 ? 5.903 -6.784 4.088 1.00 69.75 96 ARG A CA 1
ATOM 733 C C . ARG A 1 96 ? 6.936 -7.765 4.604 1.00 69.75 96 ARG A C 1
ATOM 735 O O . ARG A 1 96 ? 7.084 -7.822 5.846 1.00 69.75 96 ARG A O 1
#

Radius of gyration: 14.36 Å; Cα contacts (8 Å, |Δi|>4): 90; chains: 1; bounding box: 28×33×42 Å

Solvent-accessible surface area (backbone atoms only — not comparable to full-atom values): 6206 Å² total; per-residue (Å²): 132,83,81,75,86,78,85,82,87,70,89,62,71,89,61,83,55,91,52,96,27,32,55,53,46,30,50,50,49,34,56,35,47,64,70,74,41,86,78,52,70,70,61,46,27,60,72,37,66,36,48,96,87,37,51,54,52,71,67,39,53,40,52,54,35,46,77,71,77,39,88,70,84,88,72,85,85,71,49,71,69,56,52,51,62,38,44,77,71,75,43,88,85,84,90,130

Foldseek 3Di:
DPDPDDDDDQPWDQFDAPAPACLLLRLLCRQCVSVVHDDDSVVSCVQQVTDNPHHGDPVSSQVVCVVVVHHDDDDPPDDPVNCVVQVVVVHDD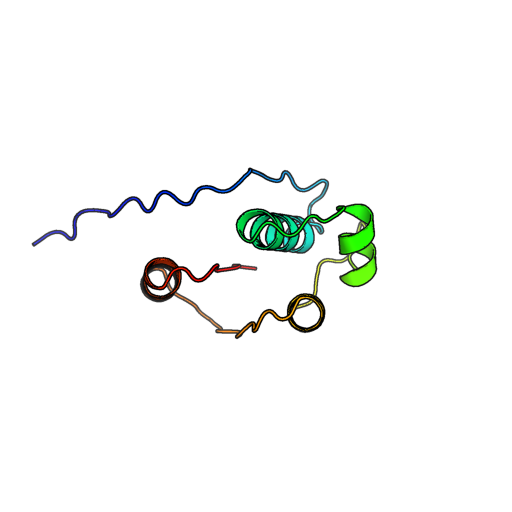DDD

Sequence (96 aa):
MTKKDKILLLPVKPVVQVNGYECGVACVQTILGTRGLKSNRLSLKKSLHTTKSYGTLSHRIKNLFKLHGLKAKEKFGANLGDIEAELSKGRSVCKR

Secondary structure (DSSP, 8-state):
-----------------SSTT-HHHHHHHHHHHHTT----HHHHHHHTT--SS----HHHHHHHHHHTT------TT--HHHHHHHHTTT------

pLDDT: mean 88.68, std 10.34, range [46.47, 96.31]

InterPro domains:
  IPR005074 Peptidase C39, bacteriocin processing [PF03412] (13-74)

Mean predicted aligned error: 4.98 Å

Nearest PDB structures (foldseek):
  6mpz-assembly3_C  TM=9.103E-01  e=1.124E-01  Lachnospiraceae bacterium C6A11
  3k8u-assembly1_A  TM=8.362E-01  e=7.002E-02  Streptococcus mutans
  7s5j-assembly1_A  TM=6.152E-01  e=1.383E-02  Acetivibrio thermocellus ATCC 27405
  8vp6-assembly1_B  TM=8.410E-01  e=1.376E-01  Acetivibrio thermocellus ATCC 27405